Protein AF-A0A0F9RPZ0-F1 (afdb_monomer)

Radius of gyration: 15.83 Å; Cα contacts (8 Å, |Δi|>4): 56; chains: 1; bounding box: 35×19×57 Å

Structure (mmCIF, N/CA/C/O backbone):
data_AF-A0A0F9RPZ0-F1
#
_entry.id   AF-A0A0F9RPZ0-F1
#
loop_
_atom_site.group_PDB
_atom_site.id
_atom_site.type_symbol
_atom_site.label_atom_id
_atom_site.label_alt_id
_atom_site.label_comp_id
_atom_site.label_asym_id
_atom_site.label_entity_id
_atom_site.label_seq_id
_atom_site.pdbx_PDB_ins_code
_atom_site.Cartn_x
_atom_site.Cartn_y
_atom_site.Cartn_z
_atom_site.occupancy
_atom_site.B_iso_or_equiv
_atom_site.auth_seq_id
_atom_site.auth_comp_id
_atom_site.auth_asym_id
_atom_site.auth_atom_id
_atom_site.pdbx_PDB_model_num
ATOM 1 N N . MET A 1 1 ? -17.757 -0.080 17.193 1.00 51.62 1 MET A N 1
ATOM 2 C CA . MET A 1 1 ? -17.256 1.298 16.950 1.00 51.62 1 MET A CA 1
ATOM 3 C C . MET A 1 1 ? -15.726 1.482 17.071 1.00 51.62 1 MET A C 1
ATOM 5 O O . MET A 1 1 ? -15.270 2.595 16.859 1.00 51.62 1 MET A O 1
ATOM 9 N N . ARG A 1 2 ? -14.895 0.447 17.318 1.00 50.84 2 ARG A N 1
ATOM 10 C CA . ARG A 1 2 ? -13.421 0.606 17.438 1.00 50.84 2 ARG A CA 1
ATOM 11 C C . ARG A 1 2 ? -12.674 0.784 16.100 1.00 50.84 2 ARG A C 1
ATOM 13 O O . ARG A 1 2 ? -11.781 1.617 16.022 1.00 50.84 2 ARG A O 1
ATOM 20 N N . ALA A 1 3 ? -13.109 0.107 15.033 1.00 55.22 3 ALA A N 1
ATOM 21 C CA . ALA A 1 3 ? -12.442 0.144 13.723 1.00 55.22 3 ALA A CA 1
ATOM 22 C C . ALA A 1 3 ? -12.374 1.548 13.079 1.00 55.22 3 ALA A C 1
ATOM 24 O O . ALA A 1 3 ? -11.398 1.880 12.418 1.00 55.22 3 ALA A O 1
ATOM 25 N N . LYS A 1 4 ? -13.376 2.412 13.309 1.00 53.94 4 LYS A N 1
ATOM 26 C CA . LYS A 1 4 ? -13.415 3.773 12.736 1.00 53.94 4 LYS A CA 1
ATOM 27 C C . LYS A 1 4 ? -12.382 4.721 13.363 1.00 53.94 4 LYS A C 1
ATOM 29 O O . LYS A 1 4 ? -11.854 5.588 12.676 1.00 53.94 4 LYS A O 1
ATOM 34 N N . ALA A 1 5 ? -12.088 4.558 14.653 1.00 58.38 5 ALA A N 1
ATOM 35 C CA . ALA A 1 5 ? -11.107 5.385 15.357 1.00 58.38 5 ALA A CA 1
ATOM 36 C C . ALA A 1 5 ? -9.665 4.995 14.995 1.00 58.38 5 ALA A C 1
ATOM 38 O O . ALA A 1 5 ? -8.794 5.855 14.887 1.00 58.38 5 ALA A O 1
ATOM 39 N N . GLU A 1 6 ? -9.426 3.702 14.777 1.00 61.94 6 GLU A N 1
ATOM 40 C CA . GLU A 1 6 ? -8.144 3.186 14.296 1.00 61.94 6 GLU A CA 1
ATOM 41 C C . GLU A 1 6 ? -7.890 3.627 12.848 1.00 61.94 6 GLU A C 1
ATOM 43 O O . GLU A 1 6 ? -6.817 4.143 12.540 1.00 61.94 6 GLU A O 1
ATOM 48 N N . LEU A 1 7 ? -8.923 3.558 11.999 1.00 61.66 7 LEU A N 1
ATOM 49 C CA . LEU A 1 7 ? -8.894 4.076 10.633 1.00 61.66 7 LEU A CA 1
ATOM 50 C C . LEU A 1 7 ? -8.484 5.554 10.595 1.00 61.66 7 LEU A C 1
ATOM 52 O O . LEU A 1 7 ? -7.542 5.898 9.893 1.00 61.66 7 LEU A O 1
ATOM 56 N N . ALA A 1 8 ? -9.136 6.408 11.390 1.00 62.62 8 ALA A N 1
ATOM 57 C CA . ALA A 1 8 ? -8.853 7.844 11.434 1.00 62.62 8 ALA A CA 1
ATOM 58 C C . ALA A 1 8 ? -7.441 8.188 11.949 1.00 62.62 8 ALA A C 1
ATOM 60 O O . ALA A 1 8 ? -6.902 9.241 11.611 1.00 62.62 8 ALA A O 1
ATOM 61 N N . LYS A 1 9 ? -6.834 7.326 12.776 1.00 66.31 9 LYS A N 1
ATOM 62 C CA . LYS A 1 9 ? -5.440 7.490 13.215 1.00 66.31 9 LYS A CA 1
ATOM 63 C C . LYS A 1 9 ? -4.455 7.116 12.115 1.00 66.31 9 LYS A C 1
ATOM 65 O O . LYS A 1 9 ? -3.500 7.851 11.893 1.00 66.31 9 LYS A O 1
ATOM 70 N N . VAL A 1 10 ? -4.695 5.999 11.431 1.00 65.56 10 VAL A N 1
ATOM 71 C CA . VAL A 1 10 ? -3.806 5.514 10.368 1.00 65.56 10 VAL A CA 1
ATOM 72 C C . VAL A 1 10 ? -3.873 6.433 9.146 1.00 65.56 10 VAL A C 1
ATOM 74 O O . VAL A 1 10 ? -2.834 6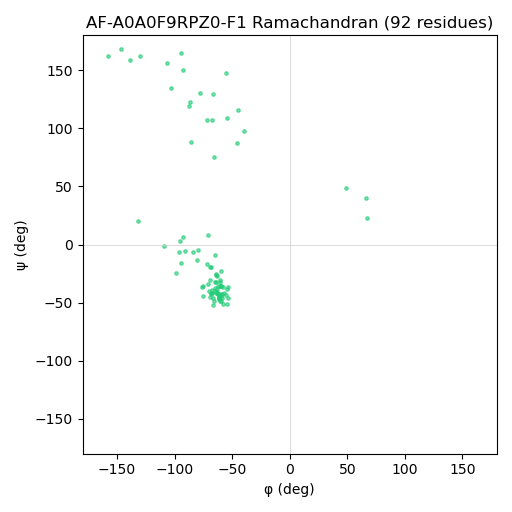.839 8.630 1.00 65.56 10 VAL A O 1
ATOM 77 N N . THR A 1 11 ? -5.071 6.842 8.720 1.00 66.56 11 THR A N 1
ATOM 78 C CA . THR A 1 11 ? -5.264 7.666 7.513 1.00 66.56 11 THR A CA 1
ATOM 79 C C . THR A 1 11 ? -4.624 9.049 7.600 1.00 66.56 11 THR A C 1
ATOM 81 O O . THR A 1 11 ? -4.214 9.575 6.572 1.00 66.56 11 THR A O 1
ATOM 84 N N . ARG A 1 12 ? -4.460 9.625 8.801 1.00 74.12 12 ARG A N 1
ATOM 85 C CA . ARG A 1 12 ? -3.822 10.944 8.999 1.00 74.12 12 ARG A CA 1
ATOM 86 C C . ARG A 1 12 ? -2.381 11.030 8.492 1.00 74.12 12 ARG A C 1
ATOM 88 O O . ARG A 1 12 ? -1.903 12.131 8.239 1.00 74.12 12 ARG A O 1
ATOM 95 N N . HIS A 1 13 ? -1.688 9.900 8.372 1.00 81.12 13 HIS A N 1
ATOM 96 C CA . HIS A 1 13 ? -0.280 9.850 7.967 1.00 81.12 13 HIS A CA 1
ATOM 97 C C . HIS A 1 13 ? -0.066 9.267 6.560 1.00 81.12 13 HIS A C 1
ATOM 99 O O . HIS A 1 13 ? 1.079 9.200 6.094 1.00 81.12 13 HIS A O 1
ATOM 105 N N . ILE A 1 14 ? -1.148 8.852 5.894 1.00 88.44 14 ILE A N 1
ATOM 106 C CA . ILE A 1 14 ? -1.134 8.333 4.525 1.00 88.44 14 ILE A CA 1
ATOM 107 C C . ILE A 1 14 ? -1.240 9.511 3.558 1.00 88.44 14 ILE A C 1
ATOM 109 O O . ILE A 1 14 ? -2.178 10.301 3.633 1.00 88.44 14 ILE A O 1
ATOM 113 N N . THR A 1 15 ? -0.267 9.637 2.660 1.00 89.38 15 THR A N 1
ATOM 114 C CA . THR A 1 15 ? -0.246 10.675 1.618 1.00 89.38 15 THR A CA 1
ATOM 115 C C . THR A 1 15 ? -0.835 10.158 0.306 1.00 89.38 15 THR A C 1
ATOM 117 O O . THR A 1 15 ? -0.911 8.951 0.078 1.00 89.38 15 THR A O 1
ATOM 120 N N . ASP A 1 16 ? -1.163 11.055 -0.627 1.00 87.00 16 ASP A N 1
ATOM 121 C CA . ASP A 1 16 ? -1.595 10.652 -1.976 1.00 87.00 16 ASP A CA 1
ATOM 122 C C . ASP A 1 16 ? -0.541 9.792 -2.686 1.00 87.00 16 ASP A C 1
ATOM 124 O O . ASP A 1 16 ? -0.862 8.817 -3.364 1.00 87.00 16 ASP A O 1
ATOM 128 N N . SER A 1 17 ? 0.741 10.098 -2.471 1.00 87.06 17 SER A N 1
ATOM 129 C CA . SER A 1 17 ? 1.852 9.294 -2.983 1.00 87.06 17 SER A CA 1
ATOM 130 C C . SER A 1 17 ? 1.913 7.890 -2.373 1.00 87.06 17 SER A C 1
ATOM 132 O O . SER A 1 17 ? 2.284 6.949 -3.076 1.00 87.06 17 SER A O 1
ATOM 134 N N . ASP A 1 18 ? 1.509 7.718 -1.111 1.00 90.88 18 ASP A N 1
ATOM 135 C CA . ASP A 1 18 ? 1.372 6.396 -0.498 1.00 90.88 18 ASP A CA 1
ATOM 136 C C . ASP A 1 18 ? 0.210 5.625 -1.137 1.00 90.88 18 ASP A C 1
ATOM 138 O O . ASP A 1 18 ? 0.359 4.445 -1.441 1.00 90.88 18 ASP A O 1
ATOM 142 N N . LEU A 1 19 ? -0.926 6.283 -1.404 1.00 89.25 19 LEU A N 1
ATOM 143 C CA . LEU A 1 19 ? -2.072 5.658 -2.079 1.00 89.25 19 LEU A CA 1
ATOM 144 C C . LEU A 1 19 ? -1.722 5.209 -3.500 1.00 89.25 19 LEU A C 1
ATOM 146 O O . LEU A 1 19 ? -2.120 4.121 -3.920 1.00 89.25 19 LEU A O 1
ATOM 150 N N . VAL A 1 20 ? -0.961 6.021 -4.238 1.00 89.12 20 VAL A N 1
ATOM 151 C CA . VAL A 1 20 ? -0.429 5.640 -5.555 1.00 89.12 20 VAL A CA 1
ATOM 152 C C . VAL A 1 20 ? 0.493 4.431 -5.425 1.00 89.12 20 VAL A C 1
ATOM 154 O O . VAL A 1 20 ? 0.340 3.472 -6.179 1.00 89.12 20 VAL A O 1
ATOM 157 N N . LEU A 1 21 ? 1.402 4.434 -4.446 1.00 89.81 21 LEU A N 1
ATOM 158 C CA . LEU A 1 21 ? 2.289 3.299 -4.209 1.00 89.81 21 LEU A CA 1
ATOM 159 C C . LEU A 1 21 ? 1.495 2.023 -3.904 1.00 89.81 21 LEU A C 1
ATOM 161 O O . LEU A 1 21 ? 1.749 1.013 -4.552 1.00 89.81 21 LEU A O 1
ATOM 165 N N . ILE A 1 22 ? 0.509 2.070 -2.997 1.00 90.69 22 ILE A N 1
ATOM 166 C CA . ILE A 1 22 ? -0.337 0.919 -2.628 1.00 90.69 22 ILE A CA 1
ATOM 167 C C . ILE A 1 22 ? -0.983 0.287 -3.865 1.00 90.69 22 ILE A C 1
ATOM 169 O O . ILE A 1 22 ? -0.934 -0.933 -4.011 1.00 90.69 22 ILE A O 1
ATOM 173 N N . LYS A 1 23 ? -1.542 1.098 -4.772 1.00 89.12 23 LYS A N 1
ATOM 174 C CA . LYS A 1 23 ? -2.182 0.609 -6.008 1.00 89.12 23 LYS A CA 1
ATOM 175 C C . LYS A 1 23 ? -1.213 -0.162 -6.908 1.00 89.12 23 LYS A C 1
ATOM 177 O O . LYS A 1 23 ? -1.617 -1.083 -7.606 1.00 89.12 23 LYS A O 1
ATOM 182 N N . LEU A 1 24 ? 0.067 0.197 -6.869 1.00 88.50 24 LEU A N 1
ATOM 183 C CA . LEU A 1 24 ? 1.113 -0.396 -7.697 1.00 88.50 24 LEU A CA 1
ATOM 184 C C . LEU A 1 24 ? 1.883 -1.521 -6.984 1.00 88.50 24 LEU A C 1
ATOM 186 O O . LEU A 1 24 ? 2.693 -2.196 -7.617 1.00 88.50 24 LEU A O 1
ATOM 190 N N . LEU A 1 25 ? 1.644 -1.774 -5.690 1.00 88.44 25 LEU A N 1
ATOM 191 C CA . LEU A 1 25 ? 2.364 -2.804 -4.927 1.00 88.44 25 LEU A CA 1
ATOM 192 C C . LEU A 1 25 ? 2.116 -4.234 -5.420 1.00 88.44 25 LEU A C 1
ATOM 194 O O . LEU A 1 25 ? 2.833 -5.129 -4.982 1.00 88.44 25 LEU A O 1
ATOM 198 N N . GLY A 1 26 ? 1.182 -4.480 -6.335 1.00 83.69 26 GLY A N 1
ATOM 199 C CA . GLY A 1 26 ? 1.081 -5.771 -7.025 1.00 83.69 26 GLY A CA 1
ATOM 200 C C . GLY A 1 26 ? 2.194 -6.024 -8.055 1.00 83.69 26 GLY A C 1
ATOM 201 O O . GLY A 1 26 ? 2.403 -7.164 -8.454 1.00 83.69 26 GLY A O 1
ATOM 202 N N . LEU A 1 27 ? 2.923 -4.986 -8.483 1.0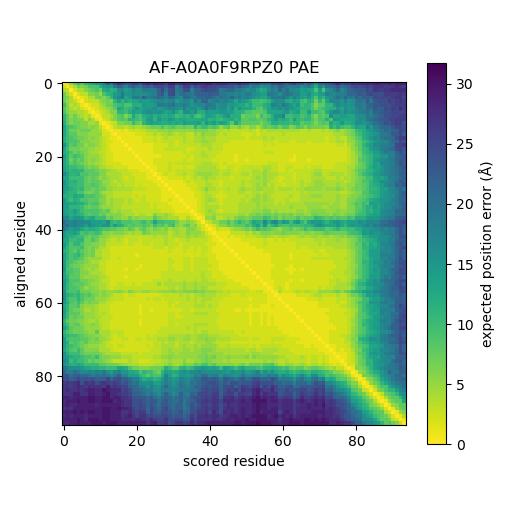0 84.12 27 LEU A N 1
ATOM 203 C CA . LEU A 1 27 ? 3.832 -5.049 -9.632 1.00 84.12 27 LEU A CA 1
ATOM 204 C C . LEU A 1 27 ? 5.278 -5.388 -9.248 1.00 84.12 27 LEU A C 1
ATOM 206 O O . LEU A 1 27 ? 5.739 -4.963 -8.195 1.00 84.12 27 LEU A O 1
ATOM 210 N N . PRO A 1 28 ? 6.068 -6.055 -10.102 1.00 83.88 28 PRO A N 1
ATOM 211 C CA . PRO A 1 28 ? 7.492 -6.259 -9.836 1.00 83.88 28 PRO A CA 1
ATOM 212 C C . PRO A 1 28 ? 8.239 -4.939 -9.579 1.00 83.88 28 PRO A C 1
ATOM 214 O O . PRO A 1 28 ? 7.930 -3.918 -10.195 1.00 83.88 28 PRO A O 1
ATOM 217 N N . ASP A 1 29 ? 9.269 -4.959 -8.726 1.00 82.75 29 ASP A N 1
ATOM 218 C CA . ASP A 1 29 ? 10.034 -3.756 -8.344 1.00 82.75 29 ASP A CA 1
ATOM 219 C C . ASP A 1 29 ? 10.567 -2.978 -9.555 1.00 82.75 29 ASP A C 1
ATOM 221 O O . ASP A 1 29 ? 10.539 -1.751 -9.561 1.00 82.75 29 ASP A O 1
ATOM 225 N N . LYS A 1 30 ? 10.979 -3.684 -10.615 1.00 81.00 30 LYS A N 1
ATOM 226 C CA . LYS A 1 30 ? 11.432 -3.069 -11.872 1.00 81.00 30 LYS A CA 1
ATOM 227 C C . LYS A 1 30 ? 10.339 -2.215 -12.529 1.00 81.00 30 LYS A C 1
ATOM 229 O O . LYS A 1 30 ? 10.608 -1.104 -12.977 1.00 81.00 30 LYS A O 1
ATOM 234 N N . VAL A 1 31 ? 9.103 -2.713 -12.553 1.00 82.75 31 VAL A N 1
ATOM 235 C CA . VAL A 1 31 ? 7.948 -1.999 -13.120 1.00 82.75 31 VAL A CA 1
ATOM 236 C C . VAL A 1 31 ? 7.577 -0.810 -12.236 1.00 82.75 31 VAL A C 1
ATOM 238 O O . VAL A 1 31 ? 7.318 0.278 -12.745 1.00 82.75 31 VAL A O 1
ATOM 241 N N . LEU A 1 32 ? 7.631 -0.983 -10.913 1.00 84.69 32 LEU A N 1
ATOM 242 C CA . LEU A 1 32 ? 7.430 0.101 -9.951 1.00 84.69 32 LEU A CA 1
ATOM 243 C C . LEU A 1 32 ? 8.437 1.244 -10.135 1.00 84.69 32 LEU A C 1
ATOM 245 O O . LEU A 1 32 ? 8.028 2.403 -10.089 1.00 84.69 32 LEU A O 1
ATOM 249 N N . SER A 1 33 ? 9.725 0.950 -10.362 1.00 83.19 33 SER A N 1
ATOM 250 C CA . SER A 1 33 ? 10.741 2.000 -10.588 1.00 83.19 33 SER A CA 1
ATOM 251 C C . SER A 1 33 ? 10.426 2.823 -11.816 1.00 83.19 33 SER A C 1
ATOM 253 O O . SER A 1 33 ? 10.482 4.047 -11.756 1.00 83.19 33 SER A O 1
ATOM 255 N N . THR A 1 34 ? 10.033 2.160 -12.902 1.00 83.00 34 THR A N 1
ATOM 256 C CA . THR A 1 34 ? 9.656 2.835 -14.141 1.00 83.00 34 THR A CA 1
ATOM 257 C C . THR A 1 34 ? 8.385 3.662 -13.952 1.00 83.00 34 THR A C 1
ATOM 259 O O . THR A 1 34 ? 8.374 4.844 -14.287 1.00 83.00 34 THR A O 1
ATOM 262 N N . ALA A 1 35 ? 7.339 3.082 -13.355 1.00 79.50 35 ALA A N 1
ATOM 263 C CA . ALA A 1 35 ? 6.058 3.755 -13.140 1.00 79.50 35 ALA A CA 1
ATOM 264 C C . ALA A 1 35 ? 6.180 4.986 -12.226 1.00 79.50 35 ALA A C 1
ATOM 266 O O . ALA A 1 35 ? 5.503 5.990 -12.439 1.00 79.50 35 ALA A O 1
ATOM 267 N N . LEU A 1 36 ? 7.059 4.924 -11.223 1.00 81.31 36 LEU A N 1
ATOM 268 C CA . LEU A 1 36 ? 7.274 6.001 -10.256 1.00 81.31 36 LEU A CA 1
ATOM 269 C C . LEU A 1 36 ? 8.435 6.936 -10.624 1.00 81.31 36 LEU A C 1
ATOM 271 O O . LEU A 1 36 ? 8.731 7.837 -9.839 1.00 81.31 36 LEU A O 1
ATOM 275 N N . LYS A 1 37 ? 9.082 6.731 -11.782 1.00 83.50 37 LYS A N 1
ATOM 276 C CA . LYS A 1 37 ? 10.277 7.471 -12.227 1.00 83.50 37 LYS A CA 1
ATOM 277 C C . LYS A 1 37 ? 11.350 7.545 -11.130 1.00 83.50 37 LYS A C 1
ATOM 279 O O . LYS A 1 37 ? 11.829 8.621 -10.788 1.00 83.50 37 LYS A O 1
ATOM 284 N N . LEU A 1 38 ? 11.658 6.398 -10.524 1.00 79.94 38 LEU A N 1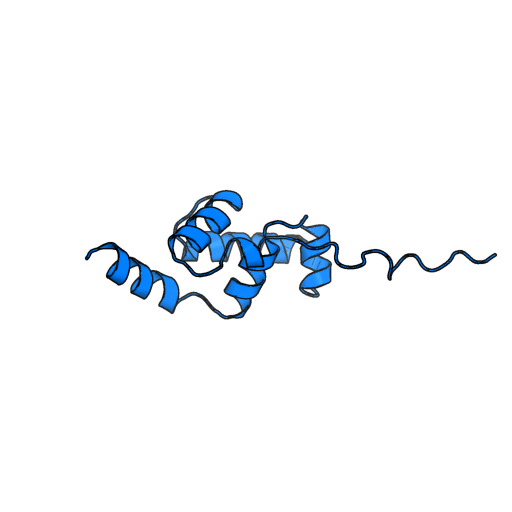
ATOM 285 C CA . LEU A 1 38 ? 12.670 6.276 -9.476 1.00 79.94 38 LEU A CA 1
ATOM 286 C C . LEU A 1 38 ? 13.948 5.666 -10.041 1.00 79.94 38 LEU A C 1
ATOM 288 O O . LEU A 1 38 ? 13.906 4.637 -10.714 1.00 79.94 38 LEU A O 1
ATOM 292 N N . ASP A 1 39 ? 15.076 6.269 -9.679 1.00 72.94 39 ASP A N 1
ATOM 293 C CA . ASP A 1 39 ? 16.385 5.975 -10.271 1.00 72.94 39 ASP A CA 1
ATOM 294 C C . ASP A 1 39 ? 16.925 4.583 -9.906 1.00 72.94 39 ASP A C 1
ATOM 296 O O . ASP A 1 39 ? 17.808 4.059 -10.581 1.00 72.94 39 ASP A O 1
ATOM 300 N N . ASN A 1 40 ? 16.418 3.955 -8.835 1.00 73.31 40 ASN A N 1
ATOM 301 C CA . ASN A 1 40 ? 16.830 2.611 -8.433 1.00 73.31 40 ASN A CA 1
ATOM 302 C C . ASN A 1 40 ? 15.796 1.872 -7.556 1.00 73.31 40 ASN A C 1
ATOM 304 O O . ASN A 1 40 ? 14.913 2.455 -6.922 1.00 73.31 40 ASN A O 1
ATOM 308 N N . GLY A 1 41 ? 15.948 0.545 -7.471 1.00 74.62 41 GLY A N 1
ATOM 309 C CA . GLY A 1 41 ? 15.098 -0.320 -6.643 1.00 74.62 41 GLY A CA 1
ATOM 310 C C . GLY A 1 41 ? 15.275 -0.138 -5.128 1.00 74.62 41 GLY A C 1
ATOM 311 O O . GLY A 1 41 ? 14.384 -0.501 -4.360 1.00 74.62 41 GLY A O 1
ATOM 312 N N . ALA A 1 42 ? 16.384 0.450 -4.666 1.00 82.06 42 ALA A N 1
ATOM 313 C CA . ALA A 1 42 ? 16.588 0.722 -3.241 1.00 82.06 42 ALA A CA 1
ATOM 314 C C . ALA A 1 42 ? 15.614 1.801 -2.734 1.00 82.06 42 ALA A C 1
ATOM 316 O O . ALA A 1 42 ? 15.029 1.643 -1.659 1.00 82.06 42 ALA A O 1
ATOM 317 N N . SER A 1 43 ? 15.348 2.834 -3.541 1.00 84.75 43 SER A N 1
ATOM 318 C CA . SER A 1 43 ? 14.352 3.868 -3.242 1.00 84.75 43 SER A CA 1
ATOM 319 C C . SER A 1 43 ? 12.936 3.301 -3.101 1.00 84.75 43 SER A C 1
ATOM 321 O O . SER A 1 43 ? 12.177 3.756 -2.243 1.00 84.75 43 SER A O 1
ATOM 323 N N . ILE A 1 44 ? 12.580 2.283 -3.893 1.00 87.38 44 ILE A N 1
ATOM 324 C CA . ILE A 1 44 ? 11.287 1.588 -3.780 1.00 87.38 44 ILE A CA 1
ATOM 325 C C . ILE A 1 44 ? 11.215 0.832 -2.468 1.00 87.38 44 ILE A C 1
ATOM 327 O O . ILE A 1 44 ? 10.276 1.047 -1.705 1.00 87.38 44 ILE A O 1
ATOM 331 N N . ARG A 1 45 ? 12.217 -0.003 -2.171 1.00 88.69 45 ARG A N 1
ATOM 332 C CA . ARG A 1 45 ? 12.246 -0.776 -0.923 1.00 88.69 45 ARG A CA 1
ATOM 333 C C . ARG A 1 45 ? 12.123 0.133 0.295 1.00 88.69 45 ARG A C 1
ATOM 335 O O . ARG A 1 45 ? 11.299 -0.135 1.160 1.00 88.69 45 ARG A O 1
ATOM 342 N N . MET A 1 46 ? 12.833 1.263 0.3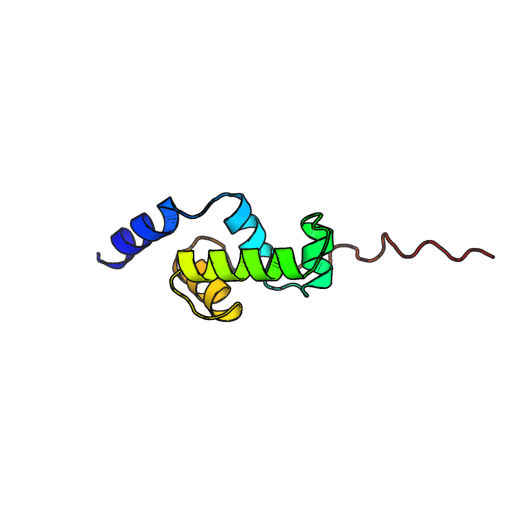15 1.00 90.88 46 MET A N 1
ATOM 343 C CA . MET A 1 46 ? 12.695 2.260 1.382 1.00 90.88 46 MET A CA 1
ATOM 344 C C . MET A 1 46 ? 11.275 2.829 1.500 1.00 90.88 46 MET A C 1
ATOM 346 O O . MET A 1 46 ? 10.764 2.974 2.611 1.00 90.88 46 MET A O 1
ATOM 350 N N . LYS A 1 47 ? 10.626 3.167 0.378 1.00 90.69 47 LYS A N 1
ATOM 351 C CA . LYS A 1 47 ? 9.238 3.658 0.379 1.00 90.69 47 LYS A CA 1
ATOM 352 C C . LYS A 1 47 ? 8.265 2.588 0.883 1.00 90.69 47 LYS A C 1
ATOM 354 O O . LYS A 1 47 ? 7.414 2.905 1.709 1.00 90.69 47 LYS A O 1
ATOM 359 N N . ILE A 1 48 ? 8.439 1.333 0.465 1.00 92.19 4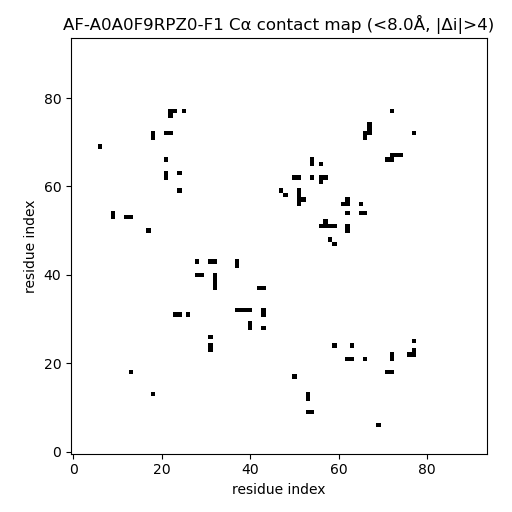8 ILE A N 1
ATOM 360 C C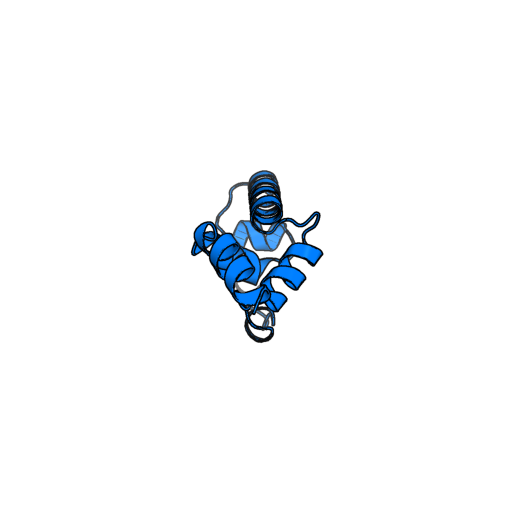A . ILE A 1 48 ? 7.654 0.186 0.945 1.00 92.19 48 ILE A CA 1
ATOM 361 C C . ILE A 1 48 ? 7.843 0.000 2.454 1.00 92.19 48 ILE A C 1
ATOM 363 O O . ILE A 1 48 ? 6.854 -0.120 3.168 1.00 92.19 48 ILE A O 1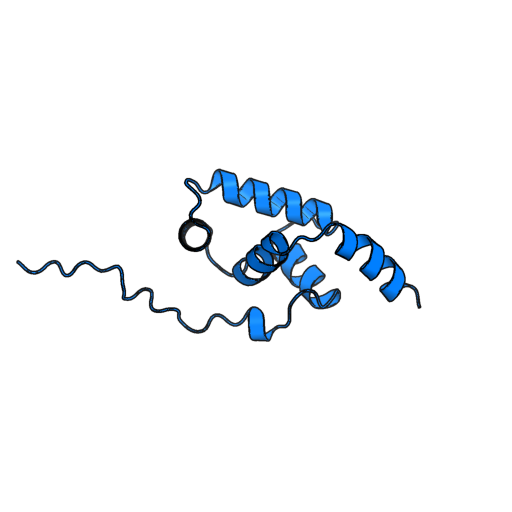
ATOM 367 N N . SER A 1 49 ? 9.077 0.046 2.962 1.00 93.50 49 SER A N 1
ATOM 368 C CA . SER A 1 49 ? 9.349 -0.074 4.400 1.00 93.50 49 SER A CA 1
ATOM 369 C C . SER A 1 49 ? 8.712 1.058 5.208 1.00 93.50 49 SER A C 1
ATOM 371 O O . SER A 1 49 ? 8.105 0.807 6.245 1.00 93.50 49 SER A O 1
ATOM 373 N N . ARG A 1 50 ? 8.779 2.306 4.727 1.00 92.50 50 ARG A N 1
ATOM 374 C CA . ARG A 1 50 ? 8.099 3.440 5.381 1.00 92.50 50 ARG A CA 1
ATOM 375 C C . ARG A 1 50 ? 6.584 3.253 5.405 1.00 92.50 50 ARG A C 1
ATOM 377 O O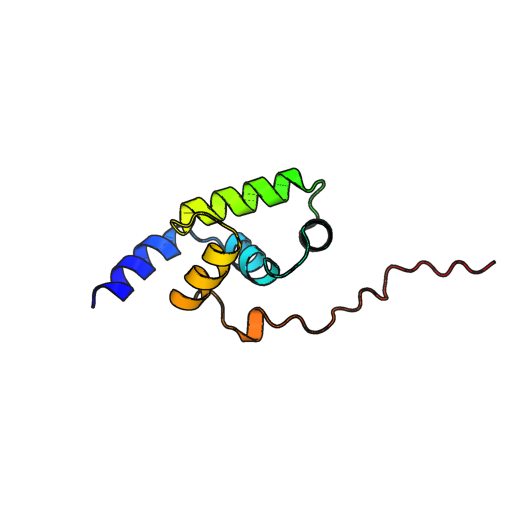 . ARG A 1 50 ? 5.955 3.517 6.424 1.00 92.50 50 ARG A O 1
ATOM 384 N N . LEU A 1 51 ? 6.008 2.781 4.303 1.00 93.50 51 LEU A N 1
ATOM 385 C CA . LEU A 1 51 ? 4.581 2.492 4.209 1.00 93.50 51 LEU A CA 1
ATOM 386 C C . LEU A 1 51 ? 4.164 1.341 5.140 1.00 93.50 51 LEU A C 1
ATOM 388 O O . LEU A 1 51 ? 3.116 1.423 5.776 1.00 93.50 51 LEU A O 1
ATOM 392 N N . ALA A 1 52 ? 5.009 0.317 5.280 1.00 93.25 52 ALA A N 1
ATOM 393 C CA . ALA A 1 52 ? 4.812 -0.785 6.218 1.00 93.25 52 ALA A CA 1
ATOM 394 C C . ALA A 1 52 ? 4.714 -0.274 7.666 1.00 93.25 52 ALA A C 1
ATOM 396 O O . ALA A 1 52 ? 3.762 -0.597 8.373 1.00 93.25 52 ALA A O 1
ATOM 397 N N . VAL A 1 53 ? 5.627 0.623 8.063 1.00 92.81 53 VAL A N 1
ATOM 398 C CA . VAL A 1 53 ? 5.610 1.270 9.387 1.00 92.81 53 VAL A CA 1
ATOM 399 C C . VAL A 1 53 ? 4.341 2.100 9.591 1.00 92.81 53 VAL A C 1
ATOM 401 O O . VAL A 1 53 ? 3.699 1.977 10.632 1.00 92.81 53 VAL A O 1
ATOM 404 N N . LYS A 1 54 ? 3.930 2.903 8.598 1.00 91.00 54 LYS A N 1
ATOM 405 C CA . LYS A 1 54 ? 2.697 3.713 8.680 1.00 91.00 54 LYS A CA 1
ATOM 406 C C . LYS A 1 54 ? 1.441 2.863 8.883 1.00 91.00 54 LYS A C 1
ATOM 408 O O . LYS A 1 54 ? 0.519 3.287 9.573 1.00 91.00 54 LYS A O 1
ATOM 413 N N . LEU A 1 55 ? 1.400 1.683 8.268 1.00 90.56 55 LEU A N 1
ATOM 414 C CA . LEU A 1 55 ? 0.262 0.767 8.338 1.00 90.56 55 LEU A CA 1
ATOM 415 C C . LEU A 1 55 ? 0.366 -0.250 9.484 1.00 90.56 55 LEU A C 1
ATOM 417 O O . LEU A 1 55 ? -0.598 -0.982 9.713 1.00 90.56 55 LEU A O 1
ATOM 421 N N . GLY A 1 56 ? 1.492 -0.281 10.206 1.00 91.50 56 GLY A N 1
ATOM 422 C CA . GLY A 1 56 ? 1.743 -1.218 11.302 1.00 91.50 56 GLY A CA 1
ATOM 423 C C . GLY A 1 56 ? 1.846 -2.670 10.835 1.00 91.50 56 GLY A C 1
ATOM 424 O O . GLY A 1 56 ? 1.284 -3.556 11.472 1.00 91.50 56 GLY A O 1
ATOM 425 N N . VAL A 1 57 ? 2.500 -2.910 9.696 1.00 93.94 57 VAL A N 1
ATOM 426 C CA . VAL A 1 57 ? 2.625 -4.237 9.075 1.00 93.94 57 VAL A CA 1
ATOM 427 C C . VAL A 1 57 ? 4.073 -4.562 8.721 1.00 93.94 57 VAL A C 1
ATOM 429 O O . VAL A 1 57 ? 4.919 -3.679 8.622 1.00 93.94 57 VAL A O 1
ATOM 432 N N . GLU A 1 58 ? 4.350 -5.844 8.497 1.00 91.12 58 GLU A N 1
ATOM 433 C CA . GLU A 1 58 ? 5.724 -6.358 8.405 1.00 91.12 58 GLU A CA 1
ATOM 434 C C . GLU A 1 58 ? 6.222 -6.541 6.970 1.00 91.12 58 GLU A C 1
ATOM 436 O O . GLU A 1 58 ? 7.423 -6.537 6.713 1.00 91.12 58 GLU A O 1
ATOM 441 N N . ASN A 1 59 ? 5.311 -6.726 6.014 1.00 91.25 59 ASN A N 1
ATOM 442 C CA . ASN A 1 59 ? 5.681 -7.062 4.647 1.00 91.25 59 ASN A CA 1
ATOM 443 C C . ASN A 1 59 ? 4.722 -6.473 3.611 1.00 91.25 59 ASN A C 1
ATOM 445 O O . ASN A 1 59 ? 3.629 -5.990 3.910 1.00 91.25 59 ASN A O 1
ATOM 449 N N . ARG A 1 60 ? 5.157 -6.540 2.355 1.00 90.56 60 ARG A N 1
ATOM 450 C CA . ARG A 1 60 ? 4.459 -5.995 1.191 1.00 90.56 60 ARG A CA 1
ATOM 451 C C . ARG A 1 60 ? 3.037 -6.537 1.014 1.00 90.56 60 ARG A C 1
ATOM 453 O O . ARG A 1 60 ? 2.130 -5.775 0.699 1.00 90.56 60 ARG A O 1
ATOM 460 N N . THR A 1 61 ? 2.833 -7.832 1.228 1.00 92.31 61 THR A N 1
ATOM 461 C CA . THR A 1 61 ? 1.509 -8.459 1.118 1.00 92.31 61 THR A CA 1
ATOM 462 C C . THR A 1 61 ? 0.584 -7.966 2.228 1.00 92.31 61 THR A C 1
ATOM 464 O O . THR A 1 61 ? -0.568 -7.618 1.973 1.00 92.31 61 THR A O 1
ATOM 467 N N . ALA A 1 62 ? 1.103 -7.850 3.450 1.00 93.50 62 ALA A N 1
ATOM 468 C CA . ALA A 1 62 ? 0.364 -7.322 4.587 1.00 93.50 62 ALA A CA 1
ATOM 469 C C . ALA A 1 62 ? -0.031 -5.847 4.388 1.00 93.50 62 ALA A C 1
ATOM 471 O O . ALA A 1 62 ? -1.121 -5.462 4.806 1.00 93.50 62 ALA A O 1
ATOM 472 N N . ILE A 1 63 ? 0.780 -5.045 3.682 1.00 93.69 63 ILE A N 1
ATOM 473 C CA . ILE A 1 63 ? 0.398 -3.682 3.268 1.00 93.69 63 ILE A CA 1
ATOM 474 C C . ILE A 1 63 ? -0.875 -3.708 2.420 1.00 93.69 63 ILE A C 1
ATOM 476 O O . ILE A 1 63 ? -1.819 -2.981 2.723 1.00 93.69 63 ILE A O 1
ATOM 480 N N . LEU A 1 64 ? -0.916 -4.545 1.379 1.00 92.06 64 LEU A N 1
ATOM 481 C CA . LEU A 1 64 ? -2.071 -4.643 0.482 1.00 92.06 64 LEU A CA 1
ATOM 482 C C . LEU A 1 64 ? -3.331 -5.092 1.231 1.00 92.06 64 LEU A C 1
ATOM 484 O O . LEU A 1 64 ? -4.382 -4.465 1.102 1.00 92.06 64 LEU A O 1
ATOM 488 N N . ILE A 1 65 ? -3.214 -6.131 2.063 1.00 91.81 65 ILE A N 1
ATOM 489 C CA . ILE A 1 65 ? -4.330 -6.641 2.870 1.00 91.81 65 ILE A CA 1
ATOM 490 C C . ILE A 1 65 ? -4.846 -5.553 3.816 1.00 91.81 65 ILE A C 1
ATOM 492 O O . ILE A 1 65 ? -6.049 -5.292 3.864 1.00 91.81 65 ILE A O 1
ATOM 496 N N . ARG A 1 66 ? -3.949 -4.880 4.543 1.00 91.25 66 ARG A N 1
ATOM 497 C CA . ARG A 1 66 ? -4.322 -3.825 5.491 1.00 91.25 66 ARG A CA 1
ATOM 498 C C . ARG A 1 66 ? -4.943 -2.625 4.778 1.00 91.25 66 ARG A C 1
ATOM 500 O O . ARG A 1 66 ? -5.930 -2.084 5.263 1.00 91.25 66 ARG A O 1
ATOM 507 N N . ALA A 1 67 ? -4.424 -2.236 3.615 1.00 91.19 67 ALA A N 1
ATOM 508 C CA . ALA A 1 67 ? -4.985 -1.149 2.816 1.00 91.19 67 ALA A CA 1
ATOM 509 C C . ALA A 1 67 ? -6.410 -1.453 2.323 1.00 91.19 67 ALA A C 1
ATOM 511 O O . ALA A 1 67 ? -7.259 -0.561 2.353 1.00 91.19 67 ALA A O 1
ATOM 512 N N . LEU A 1 68 ? -6.688 -2.703 1.936 1.00 90.88 68 LEU A N 1
ATOM 513 C CA . LEU A 1 68 ? -8.036 -3.164 1.587 1.00 90.88 68 LEU A CA 1
ATOM 514 C C . LEU A 1 68 ? -8.972 -3.163 2.804 1.00 90.88 68 LEU A C 1
ATOM 516 O O . LEU A 1 68 ? -10.082 -2.646 2.719 1.00 90.88 68 LEU A O 1
ATOM 520 N N . GLN A 1 69 ? -8.519 -3.682 3.951 1.00 90.31 69 GLN A N 1
ATOM 521 C CA . GLN A 1 69 ? -9.299 -3.691 5.200 1.00 90.31 69 GLN A CA 1
ATOM 522 C C . GLN A 1 69 ? -9.672 -2.281 5.676 1.00 90.31 69 GLN A C 1
ATOM 524 O O . GLN A 1 69 ? -10.750 -2.076 6.231 1.00 90.31 69 GLN A O 1
ATOM 529 N N . LEU A 1 70 ? -8.776 -1.314 5.465 1.00 88.44 70 LEU A N 1
ATOM 530 C CA . LEU A 1 70 ? -8.982 0.091 5.806 1.00 88.44 70 LEU A CA 1
ATOM 531 C C . LEU A 1 70 ? -9.753 0.867 4.722 1.00 88.44 70 LEU A C 1
ATOM 533 O O . LEU A 1 70 ? -10.086 2.028 4.934 1.00 88.44 70 LEU A O 1
ATOM 537 N N . GLY A 1 71 ? -10.037 0.265 3.563 1.00 87.06 71 GLY A N 1
ATOM 538 C CA . GLY A 1 71 ? -10.715 0.947 2.457 1.00 87.06 71 GLY A CA 1
ATOM 539 C C . GLY A 1 71 ? -9.891 2.069 1.813 1.00 87.06 71 GLY A C 1
ATOM 540 O O . GLY A 1 71 ? -10.462 2.966 1.200 1.00 87.06 71 GLY A O 1
ATOM 541 N N . LEU A 1 72 ? -8.559 2.037 1.946 1.00 88.25 72 LEU A N 1
ATOM 542 C CA . LEU A 1 72 ? -7.654 2.990 1.281 1.00 88.25 72 LEU A CA 1
ATOM 543 C C . LEU A 1 72 ? -7.616 2.769 -0.235 1.00 88.25 72 LEU A C 1
ATOM 545 O O . LEU A 1 72 ? -7.396 3.697 -1.011 1.00 88.25 72 LEU A O 1
ATOM 549 N N . VAL A 1 73 ? -7.809 1.516 -0.641 1.00 88.94 73 VAL A N 1
ATOM 550 C CA . VAL A 1 73 ? -7.922 1.075 -2.028 1.00 88.94 73 VAL A CA 1
ATOM 551 C C . VAL A 1 73 ? -9.031 0.038 -2.132 1.00 88.94 73 VAL A C 1
ATOM 553 O O . VAL A 1 73 ? -9.395 -0.611 -1.151 1.00 88.94 73 VAL A O 1
ATOM 556 N N . THR A 1 74 ? -9.555 -0.133 -3.336 1.00 87.44 74 THR A N 1
ATOM 557 C CA . THR A 1 74 ? -10.544 -1.163 -3.667 1.00 87.44 74 THR A CA 1
ATOM 558 C C . THR A 1 74 ? -9.894 -2.278 -4.488 1.00 87.44 74 THR A C 1
ATOM 560 O O . THR A 1 74 ? -8.902 -2.023 -5.174 1.00 87.44 74 THR A O 1
ATOM 563 N N . PRO A 1 75 ? -10.443 -3.508 -4.482 1.00 85.56 75 PRO A N 1
ATOM 564 C CA . PRO A 1 75 ? -9.902 -4.601 -5.288 1.00 85.56 75 PRO A CA 1
ATOM 565 C C . PRO A 1 75 ? -9.778 -4.252 -6.776 1.00 85.56 75 PRO A C 1
ATOM 567 O O . PRO A 1 75 ? -8.770 -4.573 -7.391 1.00 85.56 75 PRO A O 1
ATOM 570 N N . SER A 1 76 ? -10.743 -3.522 -7.344 1.00 83.69 76 SER A N 1
ATOM 571 C CA . SER A 1 76 ? -10.718 -3.094 -8.751 1.00 83.69 76 SER A CA 1
ATOM 572 C C . SER A 1 76 ? -9.562 -2.150 -9.089 1.00 83.69 76 SER A C 1
ATOM 574 O O . SER A 1 76 ? -9.123 -2.123 -10.233 1.00 83.69 76 SER A O 1
ATOM 576 N N . GLN A 1 77 ? -9.038 -1.408 -8.109 1.00 81.50 77 GLN A N 1
ATOM 577 C CA . GLN A 1 77 ? -7.854 -0.557 -8.275 1.00 81.50 77 GLN A CA 1
ATOM 578 C C . GLN A 1 77 ? -6.537 -1.338 -8.187 1.00 81.50 77 GLN A C 1
ATOM 580 O O . GLN A 1 77 ? -5.495 -0.786 -8.529 1.00 81.50 77 GLN A O 1
ATOM 585 N N . LEU A 1 78 ? -6.579 -2.588 -7.712 1.00 76.75 78 LEU A N 1
ATOM 586 C CA . LEU A 1 78 ? -5.444 -3.515 -7.701 1.00 76.75 78 LEU A CA 1
ATOM 587 C C . LEU A 1 78 ? -5.428 -4.425 -8.933 1.00 76.75 78 LEU A C 1
ATOM 589 O O . LEU A 1 78 ? -4.406 -5.050 -9.213 1.00 76.75 78 LEU A O 1
ATOM 593 N N . VAL A 1 79 ? -6.548 -4.518 -9.661 1.00 64.88 79 VAL A N 1
ATOM 594 C CA . VAL A 1 79 ? -6.616 -5.264 -10.918 1.00 64.88 79 VAL A CA 1
ATOM 595 C C . VAL A 1 79 ? -5.768 -4.534 -11.947 1.00 64.88 79 VAL A C 1
ATOM 597 O O . VAL A 1 79 ? -6.144 -3.482 -12.466 1.00 64.88 79 VAL A O 1
ATOM 600 N N . TYR A 1 80 ? -4.619 -5.121 -12.253 1.00 62.53 80 TYR A N 1
ATOM 601 C CA . TYR A 1 80 ? -3.823 -4.705 -13.387 1.00 62.53 80 TYR A CA 1
ATOM 602 C C . TYR A 1 80 ? -4.544 -5.154 -14.656 1.00 62.53 80 TYR A C 1
ATOM 604 O O . TYR A 1 80 ? -4.626 -6.343 -14.951 1.00 62.53 80 TYR A O 1
ATOM 612 N N . ARG A 1 81 ? -5.121 -4.194 -15.377 1.00 51.94 81 ARG A N 1
ATOM 613 C CA . ARG A 1 81 ? -5.375 -4.369 -16.805 1.00 51.94 81 ARG A CA 1
ATOM 614 C C . ARG A 1 81 ? -4.041 -4.138 -17.476 1.00 51.94 81 ARG A C 1
ATOM 616 O O . ARG A 1 81 ? -3.398 -3.155 -17.115 1.00 51.94 81 ARG A O 1
ATOM 623 N N . ASP A 1 82 ? -3.648 -5.047 -18.359 1.00 44.22 82 ASP A N 1
ATOM 624 C CA . ASP A 1 82 ? -2.427 -4.971 -19.154 1.00 44.22 82 ASP A CA 1
ATOM 625 C C . ASP A 1 82 ? -2.212 -3.526 -19.611 1.00 44.22 82 ASP A C 1
ATOM 627 O O . ASP A 1 82 ? -2.846 -3.049 -20.549 1.00 44.22 82 ASP A O 1
ATOM 631 N N . PHE A 1 83 ? -1.376 -2.776 -18.891 1.00 45.28 83 PHE A N 1
ATOM 632 C CA . PHE A 1 83 ? -0.836 -1.568 -19.478 1.00 45.28 83 PHE A CA 1
ATOM 633 C C . PHE A 1 83 ? 0.045 -2.088 -20.593 1.00 45.28 83 PHE A C 1
ATOM 635 O O . PHE A 1 83 ? 0.847 -2.987 -20.347 1.00 45.28 83 PHE A O 1
ATOM 642 N N . ASP A 1 84 ? -0.130 -1.548 -21.792 1.00 42.28 84 ASP A N 1
ATOM 643 C CA . ASP A 1 84 ? 0.748 -1.747 -22.933 1.00 42.28 84 ASP A CA 1
ATOM 644 C C . ASP A 1 84 ? 2.222 -1.603 -22.515 1.00 42.28 84 ASP A C 1
ATOM 646 O O . ASP A 1 84 ? 2.853 -0.557 -22.660 1.00 42.28 84 ASP A O 1
ATOM 650 N N . VAL A 1 85 ? 2.828 -2.702 -22.064 1.00 46.12 85 VAL A N 1
ATOM 651 C CA . VAL A 1 85 ? 4.283 -2.884 -22.033 1.00 46.12 85 VAL A CA 1
ATOM 652 C C . VAL A 1 85 ? 4.797 -3.061 -23.479 1.00 46.12 85 VAL A C 1
ATOM 654 O O . VAL A 1 85 ? 5.965 -3.348 -23.708 1.00 46.12 85 VAL A O 1
ATOM 657 N N . GLY A 1 86 ? 3.937 -2.853 -24.484 1.00 39.91 86 GLY A N 1
ATOM 658 C CA . GLY A 1 86 ? 4.263 -2.832 -25.905 1.00 39.91 86 GLY A CA 1
ATOM 659 C C . GLY A 1 86 ? 4.888 -1.529 -26.417 1.00 39.91 86 GLY A C 1
ATOM 660 O O . GLY A 1 86 ? 5.291 -1.490 -27.573 1.00 39.91 86 GLY A O 1
ATOM 661 N N . ALA A 1 87 ? 5.019 -0.472 -25.606 1.00 43.88 87 ALA A N 1
ATOM 662 C CA . ALA A 1 87 ? 5.529 0.819 -26.091 1.00 43.88 87 ALA A CA 1
ATOM 663 C C . ALA A 1 87 ? 7.054 1.033 -25.951 1.00 43.88 87 ALA A C 1
ATOM 665 O O . ALA A 1 87 ? 7.525 2.129 -26.228 1.00 43.88 87 ALA A O 1
ATOM 666 N N . ASN A 1 88 ? 7.833 0.025 -25.535 1.00 42.22 88 ASN A N 1
ATOM 667 C CA . ASN A 1 88 ? 9.299 0.145 -25.403 1.00 42.22 88 ASN A CA 1
ATOM 668 C C . ASN A 1 88 ? 10.094 -1.005 -26.043 1.00 42.22 88 ASN A C 1
ATOM 670 O O . ASN A 1 88 ? 11.266 -1.206 -25.729 1.00 42.22 88 ASN A O 1
ATOM 674 N N . ILE A 1 89 ? 9.483 -1.748 -26.969 1.00 43.91 89 ILE A N 1
ATOM 675 C CA . ILE A 1 89 ? 10.266 -2.481 -27.964 1.00 43.91 89 ILE A CA 1
ATOM 676 C C . ILE A 1 89 ? 10.516 -1.469 -29.077 1.00 43.91 89 ILE A C 1
ATOM 678 O O . ILE A 1 89 ? 9.712 -1.342 -30.001 1.00 43.91 89 ILE A O 1
ATOM 682 N N . GLU A 1 90 ? 11.599 -0.695 -28.953 1.00 43.69 90 GL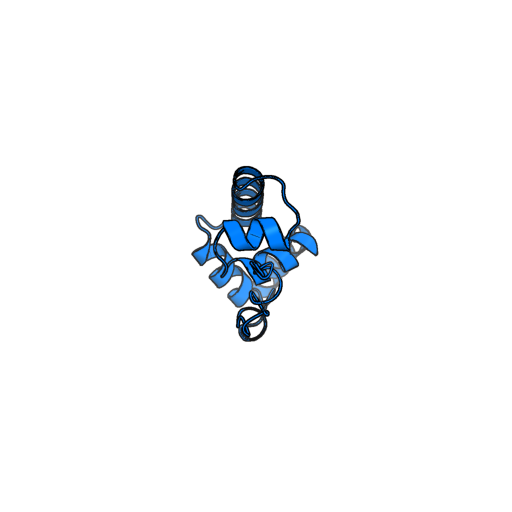U A N 1
ATOM 683 C CA . GLU A 1 90 ? 12.214 -0.085 -30.128 1.00 43.69 90 GLU A CA 1
ATOM 684 C C . GLU A 1 90 ? 12.292 -1.182 -31.184 1.00 43.69 90 GLU A C 1
ATOM 686 O O . GLU A 1 90 ? 12.895 -2.239 -30.978 1.00 43.69 90 GLU A O 1
ATOM 691 N N . LYS A 1 91 ? 11.566 -0.968 -32.281 1.00 36.69 91 LYS A N 1
ATOM 692 C CA . LYS A 1 91 ? 11.673 -1.807 -33.456 1.00 36.69 91 LYS A CA 1
ATOM 693 C C . LYS A 1 91 ? 13.146 -1.806 -33.828 1.00 36.69 91 LYS A C 1
ATOM 695 O O . LYS A 1 91 ? 13.667 -0.806 -34.307 1.00 36.69 91 LYS A O 1
ATOM 700 N N . ASN A 1 92 ? 13.789 -2.944 -33.612 1.00 43.31 92 ASN A N 1
ATOM 701 C CA . ASN A 1 92 ? 15.001 -3.319 -34.310 1.00 43.31 92 ASN A CA 1
ATOM 702 C C . ASN A 1 92 ? 14.591 -3.495 -35.783 1.00 43.31 92 ASN A C 1
ATOM 704 O O . ASN A 1 92 ? 14.319 -4.601 -36.246 1.00 43.31 92 ASN A O 1
ATOM 708 N N . THR A 1 93 ? 14.384 -2.383 -36.484 1.00 41.75 93 THR A N 1
ATOM 709 C CA . THR A 1 93 ? 14.338 -2.361 -37.940 1.00 41.75 93 THR A CA 1
ATOM 710 C C . THR A 1 93 ? 15.765 -2.185 -38.415 1.00 41.75 93 THR A C 1
ATOM 712 O O . THR A 1 93 ? 16.437 -1.232 -38.026 1.00 41.75 93 THR A O 1
ATOM 715 N N . SER A 1 94 ? 16.178 -3.204 -39.163 1.00 41.03 94 SER A N 1
ATOM 716 C CA . SER A 1 94 ? 17.456 -3.430 -39.829 1.00 41.03 94 SER A CA 1
ATOM 717 C C . SER A 1 94 ? 17.972 -2.256 -40.649 1.00 41.03 94 SER A C 1
ATOM 719 O O . SER A 1 94 ? 17.141 -1.443 -41.113 1.00 41.03 94 SER A O 1
#

Organism: NCBI:txid412755

Mean predicted aligned error: 9.5 Å

Foldseek 3Di:
DVLVVVLVQLVVPQDPVNLVLLLCLVDPLVVVCVVVVNPDSVVNVVSQVVLCVSQVHDDSVVSNVSCCVSVSDDVVSNDDDDDPPVPPPPPPDD

pLDDT: mean 76.83, std 17.5, range [36.69, 93.94]

Nearest PDB structures (foldseek):
  6jqs-assembly1_A  TM=8.759E-01  e=5.378E-02  Paenisporosarcina sp. TG-14
  7dwm-assembly1_B  TM=7.923E-01  e=5.682E-02  Hapunavirus VP882
  7r3h-assembly2_C  TM=8.747E-01  e=2.247E-01  Pseudomonas aeruginosa PAO1
  3clo-assembly1_B  TM=7.701E-01  e=3.488E-01  Bacteroides thetaiotaomicron VPI-5482
  5xt2-assembly5_E  TM=7.047E-01  e=5.125E-01  Bradyrhizobium japonicum

Solvent-accessible surface area (backbone atoms only — not comparable to full-atom values): 5870 Å² total; per-residue (Å²): 128,66,70,63,60,55,44,59,60,45,54,75,76,58,47,74,68,52,51,55,48,60,45,47,66,84,50,58,62,72,56,44,22,63,78,66,74,44,97,44,64,66,64,51,53,52,52,52,52,53,51,18,60,63,70,74,40,90,43,74,67,50,42,53,53,50,34,48,75,66,62,76,46,54,73,77,62,55,56,80,68,87,68,76,78,72,82,74,68,76,77,86,71,129

Sequence (94 aa):
MRAKAELAKVTRHITDSDLVLIKLLGLPDKVLSTALKLDNGASIRMKISRLAVKLGVENRTAILIRALQLGLVTPSQLVYRDFDVGANIEKNTS

Secondary structure (DSSP, 8-state):
-HHHHHHHHHHTT--HHHHHHHHHTTS-HHHHHHHTT-S-HHHHHHHHHHHHHHHT-SSHHHHHHHHHHTTSS-HHHH------GGGG------